Protein AF-A0A2W4SEJ0-F1 (afdb_monomer_lite)

Radius of gyration: 24.54 Å; chains: 1; bounding box: 42×40×79 Å

Secondary structure (DSSP, 8-state):
------S------------PPPTHHHHHHHHHHHHHHHHHHHHHHHH-S-HHHHHHHHHHHHHHHHHIIIIIT-TTTS-HHHHHHHHHHHHHHHHHHHHHHHHTT-

pLDDT: mean 83.0, std 12.02, range [52.69, 97.62]

Sequence (106 aa):
MQYGQPAGRRAKVTPMPRPHPSPGTFVRVGVVLAIITAAEFSILYVRGMSALVMTALAVLSFAKFFLVAAYFMHLRFDPRLLTAVFAVGITLATLITIALRFINLA

Foldseek 3Di:
DDDDDPPDDPPPPPPDPDPDPDCVVVVVLVVVLVVLVVVLVCLCVPPHDDPVNVVVNVVSVVVSVCSCVVPVVVCVVDDVVVVVVVVVVVVVVVVVVVVVVVVVVD

Structure (mmCIF, N/CA/C/O backbone):
data_AF-A0A2W4SEJ0-F1
#
_entry.id   AF-A0A2W4SEJ0-F1
#
loop_
_atom_site.group_PDB
_atom_site.id
_atom_site.type_symbol
_atom_site.label_atom_id
_atom_site.label_alt_id
_atom_site.label_comp_id
_atom_site.label_asym_id
_atom_site.label_entity_id
_atom_site.label_seq_id
_atom_site.pdbx_PDB_ins_code
_atom_site.Cartn_x
_atom_site.Cartn_y
_atom_site.Cartn_z
_atom_site.occupancy
_atom_site.B_iso_or_equiv
_atom_site.auth_seq_id
_atom_site.auth_comp_id
_atom_site.auth_asym_id
_atom_site.auth_atom_id
_atom_site.pdbx_PDB_model_num
ATOM 1 N N . MET A 1 1 ? 13.498 33.547 -47.083 1.00 52.69 1 MET A N 1
ATOM 2 C CA . MET A 1 1 ? 14.762 32.800 -47.251 1.00 52.69 1 MET A CA 1
ATOM 3 C C . MET A 1 1 ? 14.523 31.368 -46.809 1.00 52.69 1 MET A C 1
ATOM 5 O O . MET A 1 1 ? 14.231 31.140 -45.644 1.00 52.69 1 MET A O 1
ATOM 9 N N . GLN A 1 2 ? 14.507 30.444 -47.766 1.00 57.00 2 GLN A N 1
ATOM 10 C CA . GLN A 1 2 ? 14.033 29.069 -47.628 1.00 57.00 2 GLN A CA 1
ATOM 11 C C . GLN A 1 2 ? 15.256 28.155 -47.708 1.00 57.00 2 GLN A C 1
ATOM 13 O O . GLN A 1 2 ? 15.892 28.060 -48.754 1.00 57.00 2 GLN A O 1
ATOM 18 N N . TYR A 1 3 ? 15.646 27.578 -46.572 1.00 59.06 3 TYR A N 1
ATOM 19 C CA . TYR A 1 3 ? 16.823 26.719 -46.485 1.00 59.06 3 TYR A CA 1
ATOM 20 C C . TYR A 1 3 ? 16.543 25.393 -47.211 1.00 59.06 3 TYR A C 1
ATOM 22 O O . TYR A 1 3 ? 15.524 24.744 -46.963 1.00 59.06 3 TYR A O 1
ATOM 30 N N . GLY A 1 4 ? 17.418 25.033 -48.151 1.00 63.94 4 GLY A N 1
ATOM 31 C CA . GLY A 1 4 ? 17.245 23.919 -49.078 1.00 63.94 4 G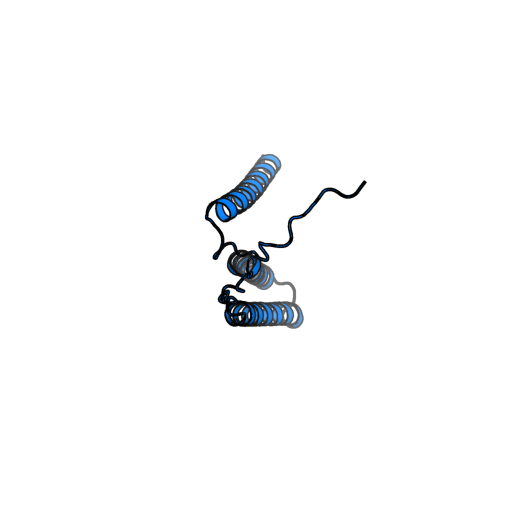LY A CA 1
ATOM 32 C C . GLY A 1 4 ? 17.197 22.552 -48.396 1.00 63.94 4 GLY A C 1
ATOM 33 O O . GLY A 1 4 ? 18.175 22.098 -47.811 1.00 63.94 4 GLY A O 1
ATOM 34 N N . GLN A 1 5 ? 16.064 21.868 -48.542 1.00 69.31 5 GLN A N 1
ATOM 35 C CA . GLN A 1 5 ? 15.927 20.440 -48.269 1.00 69.31 5 GLN A CA 1
ATOM 36 C C . GLN A 1 5 ? 16.064 19.671 -49.595 1.00 69.31 5 GLN A C 1
ATOM 38 O O . GLN A 1 5 ? 15.160 19.765 -50.430 1.00 69.31 5 GLN A O 1
ATOM 43 N N . PRO A 1 6 ? 17.161 18.927 -49.836 1.00 59.50 6 PRO A N 1
ATOM 44 C CA . PRO A 1 6 ? 17.274 18.082 -51.016 1.00 59.50 6 PRO A CA 1
ATOM 45 C C . PRO A 1 6 ? 16.240 16.947 -50.965 1.00 59.50 6 PRO A C 1
ATOM 47 O O . PRO A 1 6 ? 16.151 16.167 -50.013 1.00 59.50 6 PRO A O 1
ATOM 50 N N . ALA A 1 7 ? 15.448 16.868 -52.030 1.00 68.62 7 ALA A N 1
ATOM 51 C CA . ALA A 1 7 ? 14.351 15.934 -52.240 1.00 68.62 7 ALA A CA 1
ATOM 52 C C . ALA A 1 7 ? 14.838 14.487 -52.471 1.00 68.62 7 ALA A C 1
ATOM 54 O O . ALA A 1 7 ? 14.777 13.987 -53.589 1.00 68.62 7 ALA A O 1
ATOM 55 N N . GLY A 1 8 ? 15.332 13.797 -51.433 1.00 68.62 8 GLY A N 1
ATOM 56 C CA . GLY A 1 8 ? 15.921 12.463 -51.646 1.00 68.62 8 GLY A CA 1
ATOM 57 C C . GLY A 1 8 ? 16.039 11.496 -50.469 1.00 68.62 8 GLY A C 1
ATOM 58 O O . GLY A 1 8 ? 16.581 10.411 -50.650 1.00 68.62 8 GLY A O 1
ATOM 59 N N . ARG A 1 9 ? 15.542 11.807 -49.266 1.00 66.94 9 ARG A N 1
ATOM 60 C CA . ARG A 1 9 ? 15.539 10.823 -48.166 1.00 66.94 9 ARG A CA 1
ATOM 61 C C . ARG A 1 9 ? 14.291 10.934 -47.302 1.00 66.94 9 ARG A C 1
ATOM 63 O O . ARG A 1 9 ? 14.357 11.215 -46.110 1.00 66.94 9 ARG A O 1
ATOM 70 N N . ARG A 1 10 ? 13.127 10.654 -47.899 1.00 66.81 10 ARG A N 1
ATOM 71 C CA . ARG A 1 10 ? 11.986 10.175 -47.109 1.00 66.81 10 ARG A CA 1
ATOM 72 C C . ARG A 1 10 ? 12.361 8.793 -46.591 1.00 66.81 10 ARG A C 1
ATOM 74 O O . ARG A 1 10 ? 12.093 7.789 -47.242 1.00 66.81 10 ARG A O 1
ATOM 81 N N . ALA A 1 11 ? 13.034 8.750 -45.444 1.00 66.81 11 ALA A N 1
ATOM 82 C CA . ALA A 1 11 ? 13.116 7.531 -44.667 1.00 66.81 11 ALA A CA 1
ATOM 83 C C . ALA A 1 11 ? 11.672 7.039 -44.496 1.00 66.81 11 ALA A C 1
ATOM 85 O O . ALA A 1 11 ? 10.847 7.738 -43.905 1.00 66.81 11 ALA A O 1
ATOM 86 N N . LYS A 1 12 ? 11.335 5.890 -45.095 1.00 63.19 12 LYS A N 1
ATOM 87 C CA . LYS A 1 12 ? 10.109 5.173 -44.748 1.00 63.19 12 LYS A CA 1
ATOM 88 C C . LYS A 1 12 ? 10.239 4.892 -43.259 1.00 63.19 12 LYS A C 1
ATOM 90 O O . LYS A 1 12 ? 11.013 4.030 -42.856 1.00 63.19 12 LYS A O 1
ATOM 95 N N . VAL A 1 13 ? 9.545 5.682 -42.448 1.00 65.62 13 VAL A N 1
ATOM 96 C CA . VAL A 1 13 ? 9.393 5.424 -41.022 1.00 65.62 13 VAL A CA 1
ATOM 97 C C . VAL A 1 13 ? 8.492 4.202 -40.957 1.00 65.62 13 VAL A C 1
ATOM 99 O O . V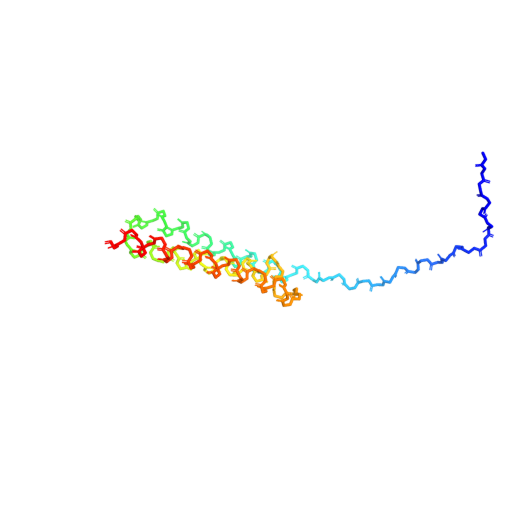AL A 1 13 ? 7.272 4.319 -40.976 1.00 65.62 13 VAL A O 1
ATOM 102 N N . THR A 1 14 ? 9.089 3.015 -41.046 1.00 71.00 14 THR A N 1
ATOM 103 C CA . THR A 1 14 ? 8.367 1.762 -40.862 1.00 71.00 14 THR A CA 1
ATOM 104 C C . THR A 1 14 ? 7.787 1.825 -39.454 1.00 71.00 14 THR A C 1
ATOM 106 O O . THR A 1 14 ? 8.567 1.932 -38.501 1.00 71.00 14 THR A O 1
ATOM 109 N N . PRO A 1 15 ? 6.455 1.826 -39.277 1.00 66.62 15 PRO A N 1
ATOM 110 C CA . PRO A 1 15 ? 5.877 1.746 -37.949 1.00 66.62 15 PRO A CA 1
ATOM 111 C C . PRO A 1 15 ? 6.338 0.411 -37.370 1.00 66.62 15 PRO A C 1
ATOM 113 O O . PRO A 1 15 ? 5.935 -0.645 -37.854 1.00 66.62 15 PRO A O 1
ATOM 116 N N . MET A 1 16 ? 7.255 0.435 -36.402 1.00 69.75 16 MET A N 1
ATOM 117 C CA . MET A 1 16 ? 7.616 -0.786 -35.690 1.00 69.75 16 MET A CA 1
ATOM 118 C C . MET A 1 16 ? 6.343 -1.273 -34.989 1.00 69.75 16 MET A C 1
ATOM 120 O O . MET A 1 16 ? 5.723 -0.462 -34.292 1.00 69.75 16 MET A O 1
ATOM 124 N N . PRO A 1 17 ? 5.929 -2.540 -35.160 1.00 64.62 17 PRO A N 1
ATOM 125 C CA . PRO A 1 17 ? 4.829 -3.113 -34.400 1.00 64.62 17 PRO A CA 1
ATOM 126 C C . PRO A 1 17 ? 5.182 -3.024 -32.916 1.00 64.62 17 PRO A C 1
ATOM 128 O O . PRO A 1 17 ? 5.986 -3.800 -32.406 1.00 64.62 17 PRO A O 1
ATOM 131 N N . ARG A 1 18 ? 4.653 -2.012 -32.227 1.00 64.06 18 ARG A N 1
ATOM 132 C CA . ARG A 1 18 ? 4.795 -1.886 -30.780 1.00 64.06 18 ARG A CA 1
ATOM 133 C C . ARG A 1 18 ? 3.798 -2.869 -30.175 1.00 64.06 18 ARG A C 1
ATOM 135 O O . ARG A 1 18 ? 2.605 -2.717 -30.435 1.00 64.06 18 ARG A O 1
ATOM 142 N N . PRO A 1 19 ? 4.238 -3.867 -29.394 1.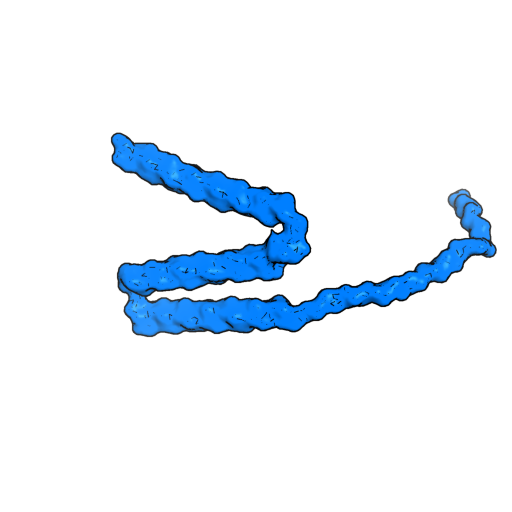00 55.25 19 PRO A N 1
ATOM 143 C CA . PRO A 1 19 ? 3.325 -4.686 -28.618 1.00 55.25 19 PRO A CA 1
ATOM 144 C C . PRO A 1 19 ? 2.631 -3.750 -27.631 1.00 55.25 19 PRO A C 1
ATOM 146 O O . PRO A 1 19 ? 3.243 -3.281 -26.673 1.00 55.25 19 PRO A O 1
ATOM 149 N N . HIS A 1 20 ? 1.384 -3.383 -27.915 1.00 56.81 20 HIS A N 1
ATOM 150 C CA . HIS A 1 20 ? 0.601 -2.581 -26.990 1.00 56.81 20 HIS A CA 1
ATOM 151 C C . HIS A 1 20 ? 0.365 -3.433 -25.734 1.00 56.81 20 HIS A C 1
ATOM 153 O O . HIS A 1 20 ? -0.212 -4.519 -25.846 1.00 56.81 20 HIS A O 1
ATOM 159 N N . PRO A 1 21 ? 0.853 -3.003 -24.556 1.00 56.84 21 PRO A N 1
ATOM 160 C CA . PRO A 1 21 ? 0.715 -3.770 -23.326 1.00 56.84 21 PRO A CA 1
ATOM 161 C C . PRO A 1 21 ? -0.767 -4.016 -23.041 1.00 56.84 21 PRO A C 1
ATOM 163 O O . PRO A 1 21 ? -1.590 -3.105 -23.125 1.00 56.84 21 PRO A O 1
ATOM 166 N N . SER A 1 22 ? -1.110 -5.271 -22.750 1.00 62.09 22 SER A N 1
ATOM 167 C CA . SER A 1 22 ? -2.497 -5.716 -22.635 1.00 62.09 22 SER A CA 1
ATOM 168 C C . SER A 1 22 ? -3.219 -4.988 -21.485 1.00 62.09 22 SER A C 1
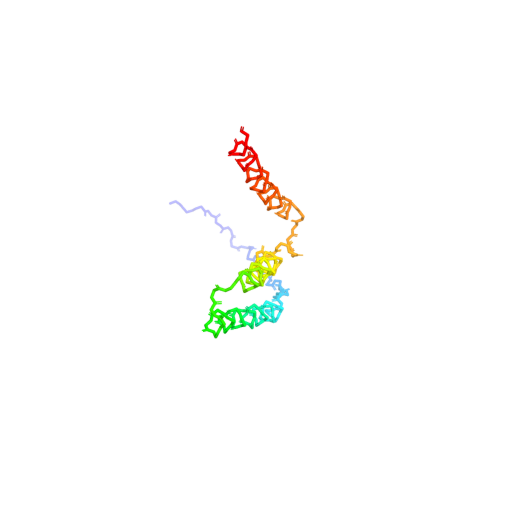ATOM 170 O O . SER A 1 22 ? -2.846 -5.186 -20.323 1.00 62.09 22 SER A O 1
ATOM 172 N N . PRO A 1 23 ? -4.297 -4.228 -21.753 1.00 68.50 23 PRO A N 1
ATOM 173 C CA . PRO A 1 23 ? -5.062 -3.502 -20.730 1.00 68.50 23 PRO A CA 1
ATOM 174 C C . PRO A 1 23 ? -5.713 -4.401 -19.662 1.00 68.50 23 PRO A C 1
ATOM 176 O O . PRO A 1 23 ? -6.136 -3.927 -18.609 1.00 68.50 23 PRO A O 1
ATOM 179 N N . GLY A 1 24 ? -5.796 -5.713 -19.913 1.00 76.75 24 GLY A N 1
ATOM 180 C CA . GLY A 1 24 ? -6.553 -6.661 -19.093 1.00 76.75 24 GLY A CA 1
ATOM 181 C C . GLY A 1 24 ? -6.078 -6.795 -17.642 1.00 76.75 24 GLY A C 1
ATOM 182 O O . GLY A 1 24 ? -6.902 -7.026 -16.758 1.00 76.75 24 GLY A O 1
ATOM 183 N N . THR A 1 25 ? -4.785 -6.616 -17.360 1.00 79.94 25 THR A N 1
ATOM 184 C CA . THR A 1 25 ? -4.261 -6.707 -15.984 1.00 79.94 25 THR A CA 1
ATOM 185 C C . THR A 1 25 ? -4.769 -5.558 -15.115 1.00 79.94 25 THR A C 1
ATOM 187 O O . THR A 1 25 ? -5.220 -5.791 -13.996 1.00 79.94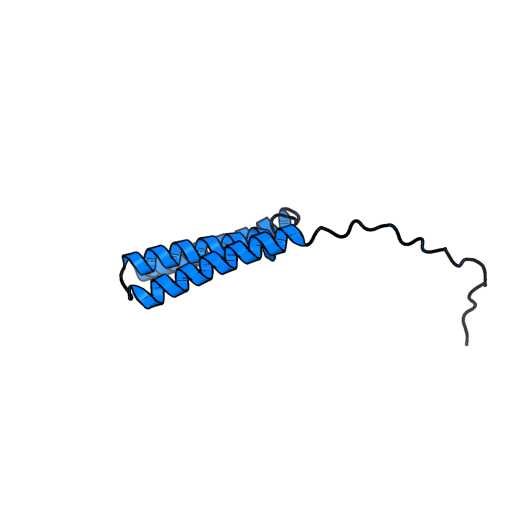 25 THR A O 1
ATOM 190 N N . PHE A 1 26 ? -4.776 -4.333 -15.645 1.00 79.00 26 PHE A N 1
ATOM 191 C CA . PHE A 1 26 ? -5.254 -3.148 -14.929 1.00 79.00 26 PHE A CA 1
ATOM 192 C C . PHE A 1 26 ? -6.753 -3.214 -14.651 1.00 79.00 26 PHE A C 1
ATOM 194 O O . PHE A 1 26 ? -7.190 -2.885 -13.552 1.00 79.00 26 PHE A O 1
ATOM 201 N N . VAL A 1 27 ? -7.533 -3.714 -15.613 1.00 85.50 27 VAL A N 1
ATOM 202 C CA . VAL A 1 27 ? -8.979 -3.908 -15.441 1.00 85.50 27 VAL A CA 1
ATOM 203 C C . VAL A 1 27 ? -9.263 -4.908 -14.320 1.00 85.50 27 VAL A C 1
ATOM 205 O O . VAL A 1 27 ? -10.077 -4.625 -13.446 1.00 85.50 27 VAL A O 1
ATOM 208 N N . ARG A 1 28 ? -8.555 -6.045 -14.278 1.00 88.00 28 ARG A N 1
ATOM 209 C CA . ARG A 1 28 ? -8.717 -7.041 -13.201 1.00 88.00 28 ARG A CA 1
ATOM 210 C C . ARG A 1 28 ? -8.397 -6.458 -11.826 1.00 88.00 28 ARG A C 1
ATOM 212 O O . ARG A 1 28 ? -9.162 -6.658 -10.888 1.00 88.00 28 ARG A O 1
ATOM 219 N N . VAL A 1 29 ? -7.298 -5.713 -11.710 1.00 90.06 29 VAL A N 1
ATOM 220 C CA . VAL A 1 29 ? -6.914 -5.062 -10.448 1.00 90.06 29 VAL A CA 1
ATOM 221 C C . VAL A 1 29 ? -7.924 -3.979 -10.051 1.00 90.06 29 VAL A C 1
ATOM 223 O O . VAL A 1 29 ? -8.289 -3.886 -8.881 1.00 90.06 29 VAL A O 1
ATOM 226 N N . GLY A 1 30 ? -8.439 -3.214 -11.017 1.00 88.69 30 GLY A N 1
ATOM 227 C CA . GLY A 1 30 ? -9.495 -2.225 -10.797 1.00 88.69 30 GLY A CA 1
ATOM 228 C C . GLY A 1 30 ? -10.795 -2.843 -10.284 1.00 88.69 30 GLY A C 1
ATOM 229 O O . GLY A 1 30 ? -11.395 -2.310 -9.356 1.00 88.69 30 GLY A O 1
ATOM 230 N N . VAL A 1 31 ? -11.193 -4.004 -10.813 1.00 93.50 31 VAL A N 1
ATOM 231 C CA . VAL A 1 31 ? -12.362 -4.749 -10.317 1.00 93.50 31 VAL A CA 1
ATOM 232 C C . VAL A 1 31 ? -12.157 -5.197 -8.870 1.00 93.50 31 VAL A C 1
ATOM 234 O O . VAL A 1 31 ? -13.045 -5.002 -8.044 1.00 93.50 31 VAL A O 1
ATOM 237 N N . VAL A 1 32 ? -10.980 -5.732 -8.527 1.00 93.19 32 VAL A N 1
ATOM 238 C CA . VAL A 1 32 ? -10.658 -6.090 -7.134 1.00 93.19 32 VAL A CA 1
ATOM 239 C C . VAL A 1 32 ? -10.751 -4.860 -6.228 1.00 93.19 32 VAL A C 1
ATOM 241 O O . VAL A 1 32 ? -11.397 -4.914 -5.185 1.00 93.19 32 VAL A O 1
ATOM 244 N N . LEU A 1 33 ? -10.179 -3.728 -6.642 1.00 92.81 33 LEU A N 1
ATOM 245 C CA . LEU A 1 33 ? -10.229 -2.477 -5.884 1.00 92.81 33 LEU A CA 1
ATOM 246 C C . LEU A 1 33 ? -11.669 -1.975 -5.671 1.00 92.81 33 LEU A C 1
ATOM 248 O O . LEU A 1 33 ? -12.015 -1.509 -4.580 1.00 92.81 33 LEU A O 1
ATOM 252 N N . ALA A 1 34 ? -12.518 -2.104 -6.692 1.00 93.12 34 ALA A N 1
ATOM 253 C CA . ALA A 1 34 ? -13.932 -1.759 -6.616 1.00 93.12 34 ALA A CA 1
ATOM 254 C C . ALA A 1 34 ? -14.682 -2.654 -5.617 1.00 93.12 34 ALA A C 1
ATOM 256 O O . ALA A 1 34 ? -15.420 -2.138 -4.780 1.00 93.12 34 ALA A O 1
ATOM 257 N N . ILE A 1 35 ? -14.435 -3.970 -5.632 1.00 94.94 35 ILE A N 1
ATOM 258 C CA . ILE A 1 35 ? -15.033 -4.920 -4.680 1.00 94.94 35 ILE A CA 1
ATOM 259 C C . ILE A 1 35 ? -14.627 -4.581 -3.242 1.00 94.94 35 ILE A C 1
ATOM 261 O O . ILE A 1 35 ? -15.490 -4.494 -2.370 1.00 94.94 35 ILE A O 1
ATOM 265 N N . ILE A 1 36 ? -13.337 -4.323 -2.990 1.00 92.94 36 ILE A N 1
ATOM 266 C CA . ILE A 1 36 ? -12.857 -3.924 -1.654 1.00 92.94 36 ILE A CA 1
ATOM 267 C C . ILE A 1 36 ? -13.553 -2.625 -1.209 1.00 92.94 36 ILE A C 1
ATOM 269 O O . ILE A 1 36 ? -13.902 -2.465 -0.043 1.00 92.94 36 ILE A O 1
ATOM 273 N N . THR A 1 37 ? -13.802 -1.694 -2.132 1.00 92.44 37 THR A N 1
ATOM 274 C CA . THR A 1 37 ? -14.484 -0.426 -1.827 1.00 92.44 37 THR A CA 1
ATOM 275 C C . THR A 1 37 ? -15.968 -0.596 -1.531 1.00 92.44 37 THR A C 1
ATOM 277 O O . THR A 1 37 ? -16.457 -0.012 -0.566 1.00 92.44 37 THR A O 1
ATOM 280 N N . ALA A 1 38 ? -16.670 -1.448 -2.274 1.00 91.94 38 ALA A N 1
ATOM 281 C CA . ALA A 1 38 ? -18.052 -1.799 -1.962 1.00 91.94 38 ALA A CA 1
ATOM 282 C C . ALA A 1 38 ? -18.165 -2.513 -0.600 1.00 91.94 38 ALA A C 1
ATOM 284 O O . ALA A 1 38 ? -19.084 -2.238 0.175 1.00 91.94 38 ALA A O 1
ATOM 285 N N . ALA A 1 39 ? -17.205 -3.386 -0.275 1.00 89.56 39 ALA A N 1
ATOM 286 C CA . ALA A 1 39 ? -17.132 -4.053 1.022 1.00 89.56 39 ALA A CA 1
ATOM 287 C C . ALA A 1 39 ? -16.908 -3.057 2.176 1.00 89.56 39 ALA A C 1
ATOM 289 O O . ALA A 1 39 ? -17.613 -3.111 3.177 1.00 89.56 39 ALA A O 1
ATOM 290 N N . GLU A 1 40 ? -15.986 -2.100 2.038 1.00 88.38 40 GLU A N 1
ATOM 291 C CA . GLU A 1 40 ? -15.808 -1.051 3.055 1.00 88.38 40 GLU A CA 1
ATOM 292 C C . GLU A 1 40 ? -17.072 -0.216 3.254 1.00 88.38 40 GLU A C 1
ATOM 294 O O . GLU A 1 40 ? -17.486 0.014 4.390 1.00 88.38 40 GLU A O 1
ATOM 299 N N . PHE A 1 41 ? -17.699 0.219 2.157 1.00 90.19 41 PHE A N 1
ATOM 300 C CA . PHE A 1 41 ? -18.900 1.046 2.221 1.00 90.19 41 PHE A CA 1
ATOM 301 C C . PHE A 1 41 ? -20.060 0.309 2.902 1.00 90.19 41 PHE A C 1
ATOM 303 O O . PHE A 1 41 ? -20.741 0.874 3.754 1.00 90.19 41 PHE A O 1
ATOM 310 N N . SER A 1 42 ? -20.248 -0.976 2.589 1.00 87.31 42 SER A N 1
ATOM 311 C CA . SER A 1 42 ? -21.274 -1.806 3.232 1.00 87.31 42 SER A CA 1
ATOM 312 C C . SER A 1 42 ? -20.997 -2.040 4.720 1.00 87.31 42 SER A C 1
ATOM 314 O O . SER A 1 42 ? -21.920 -1.936 5.527 1.00 87.31 42 SER A O 1
ATOM 316 N N . ILE A 1 43 ? -19.741 -2.274 5.120 1.00 85.56 43 ILE A N 1
ATOM 317 C CA . ILE A 1 43 ? -19.361 -2.402 6.538 1.00 85.56 43 ILE A CA 1
ATOM 318 C C . ILE A 1 43 ? -19.641 -1.100 7.301 1.00 85.56 43 ILE A C 1
ATOM 320 O O . ILE A 1 43 ? -20.232 -1.143 8.383 1.00 85.56 43 ILE A O 1
ATOM 324 N N . LEU A 1 44 ? -19.238 0.043 6.737 1.00 85.25 44 LEU A N 1
ATOM 325 C CA . LEU A 1 44 ? -19.451 1.369 7.320 1.00 85.25 44 LEU A CA 1
ATOM 326 C C . LEU A 1 44 ? -20.934 1.684 7.510 1.00 85.25 44 LEU A C 1
ATOM 328 O O . LEU A 1 44 ? -21.327 2.191 8.559 1.00 85.25 44 LEU A O 1
ATOM 332 N N . TYR A 1 45 ? -21.747 1.368 6.505 1.00 85.12 45 TYR A N 1
ATOM 333 C CA . TYR A 1 45 ? -23.163 1.708 6.502 1.00 85.12 45 TYR A CA 1
ATOM 334 C C . TYR A 1 45 ? -23.991 0.818 7.438 1.00 85.12 45 TYR A C 1
ATOM 336 O O . TYR A 1 45 ? -24.879 1.307 8.128 1.00 85.12 45 TYR A O 1
ATOM 344 N N . VAL A 1 46 ? -23.700 -0.487 7.491 1.00 80.69 46 VAL A N 1
ATOM 345 C CA . VAL A 1 46 ? -24.534 -1.459 8.222 1.00 80.69 46 VAL A CA 1
ATOM 346 C C . VAL A 1 46 ? -24.166 -1.563 9.703 1.00 80.69 46 VAL A C 1
ATOM 348 O O . VAL A 1 46 ? -25.043 -1.784 10.535 1.00 80.69 46 VAL A O 1
ATOM 351 N N . ARG A 1 47 ? -22.877 -1.455 10.057 1.00 73.50 47 ARG A N 1
ATOM 352 C CA . ARG A 1 47 ? -22.385 -1.876 11.386 1.00 73.50 47 ARG A CA 1
ATOM 353 C C . ARG A 1 47 ? -22.057 -0.733 12.348 1.00 73.50 47 ARG A C 1
ATOM 355 O O . ARG A 1 47 ? -21.829 -1.002 13.526 1.00 73.50 47 ARG A O 1
ATOM 362 N N . GLY A 1 48 ? -22.061 0.515 11.878 1.00 69.50 48 GLY A N 1
ATOM 363 C CA . GLY A 1 48 ? -21.745 1.688 12.695 1.00 69.50 48 GLY A CA 1
ATOM 364 C C . GLY A 1 48 ? -20.285 1.738 13.176 1.00 69.50 48 GLY A C 1
ATOM 365 O O . GLY A 1 48 ? -19.478 0.833 12.943 1.00 69.50 48 GLY A O 1
ATOM 366 N N . MET A 1 49 ? -19.919 2.834 13.845 1.00 68.81 49 MET A N 1
ATOM 367 C CA . MET A 1 49 ? -18.532 3.143 14.209 1.00 68.81 49 MET A CA 1
ATOM 368 C C . MET A 1 49 ? -18.108 2.413 15.496 1.00 68.81 49 MET A C 1
ATOM 370 O O . MET A 1 49 ? -18.144 2.972 16.588 1.00 68.81 49 MET A O 1
ATOM 374 N N . SER A 1 50 ? -17.715 1.144 15.372 1.00 83.06 50 SER A N 1
ATOM 375 C CA . SER A 1 50 ? -17.088 0.375 16.460 1.00 83.06 50 SER A CA 1
ATOM 376 C C . SER A 1 50 ? -15.567 0.301 16.287 1.00 83.06 50 SER A C 1
ATOM 378 O O . SER A 1 50 ? -15.061 0.385 15.167 1.00 83.06 50 SER A O 1
ATOM 380 N N . ALA A 1 51 ? -14.821 0.101 17.380 1.00 83.25 51 ALA A N 1
ATOM 381 C CA . ALA A 1 51 ? -13.355 -0.005 17.338 1.00 83.25 51 ALA A CA 1
ATOM 382 C C . ALA A 1 51 ? -12.871 -1.104 16.370 1.00 83.25 51 ALA A C 1
ATOM 384 O O . ALA A 1 51 ? -11.946 -0.888 15.592 1.00 83.25 51 ALA A O 1
ATOM 385 N N . LEU A 1 52 ? -13.562 -2.250 16.344 1.00 84.94 52 LEU A N 1
ATOM 386 C CA . LEU A 1 52 ? -13.276 -3.339 15.405 1.00 84.94 52 LEU A CA 1
ATOM 387 C C . LEU A 1 52 ? -13.509 -2.935 13.942 1.00 84.94 52 LEU A C 1
ATOM 389 O O . LEU A 1 52 ? -12.739 -3.329 13.069 1.00 84.94 52 LEU A O 1
ATOM 393 N N . VAL A 1 53 ? -14.550 -2.143 13.666 1.00 86.25 53 VAL A N 1
ATOM 394 C CA . VAL A 1 53 ? -14.822 -1.622 12.319 1.00 86.25 53 VAL A CA 1
ATOM 395 C C . VAL A 1 53 ? -13.738 -0.629 11.902 1.00 86.25 53 VAL A C 1
ATOM 397 O O . VAL A 1 53 ? -13.230 -0.750 10.793 1.00 86.25 53 VAL A O 1
ATOM 400 N N . MET A 1 54 ? -13.303 0.278 12.785 1.00 88.19 54 MET A N 1
ATOM 401 C CA . MET A 1 54 ? -12.187 1.187 12.481 1.00 88.19 54 MET A CA 1
ATOM 402 C C . MET A 1 54 ? -10.907 0.433 12.118 1.00 88.19 54 MET A C 1
ATOM 404 O O . MET A 1 54 ? -10.275 0.758 11.115 1.00 88.19 54 MET A O 1
ATOM 408 N N . THR A 1 55 ? -10.530 -0.592 12.888 1.00 88.75 55 THR A N 1
ATOM 409 C CA . THR A 1 55 ? -9.331 -1.386 12.583 1.00 88.75 55 THR A CA 1
ATOM 410 C C . THR A 1 55 ? -9.476 -2.149 11.268 1.00 88.75 55 THR A C 1
ATOM 412 O O . THR A 1 55 ? -8.548 -2.151 10.462 1.00 88.75 55 THR A O 1
ATOM 415 N N . ALA A 1 56 ? -10.640 -2.751 11.007 1.00 88.94 56 ALA A N 1
ATOM 416 C CA . ALA A 1 56 ? -10.892 -3.455 9.751 1.00 88.94 56 ALA A CA 1
ATOM 417 C C . ALA A 1 56 ? -10.805 -2.519 8.534 1.00 88.94 56 ALA A C 1
ATOM 419 O O . ALA A 1 56 ? -10.174 -2.863 7.537 1.00 88.94 56 ALA A O 1
ATOM 420 N N . LEU A 1 57 ? -11.385 -1.321 8.629 1.00 90.44 57 LEU A N 1
ATOM 421 C CA . LEU A 1 57 ? -11.319 -0.307 7.576 1.00 90.44 57 LEU A CA 1
ATOM 422 C C . LEU A 1 57 ? -9.904 0.242 7.392 1.00 90.44 57 LEU A C 1
ATOM 424 O O . LEU A 1 57 ? -9.478 0.453 6.264 1.00 90.44 57 LEU A O 1
ATOM 428 N N . ALA A 1 58 ? -9.143 0.423 8.474 1.00 91.69 58 ALA A N 1
ATOM 429 C CA . ALA A 1 58 ? -7.741 0.817 8.374 1.00 91.69 58 ALA A CA 1
ATOM 430 C C . ALA A 1 58 ? -6.920 -0.231 7.602 1.00 91.69 58 ALA A C 1
ATOM 432 O O . ALA A 1 58 ? -6.138 0.127 6.722 1.00 91.69 58 ALA A O 1
ATOM 433 N N . VAL A 1 59 ? -7.136 -1.523 7.876 1.00 92.56 59 VAL A N 1
ATOM 434 C CA . VAL A 1 59 ? -6.466 -2.622 7.163 1.00 92.56 59 VAL A CA 1
ATOM 435 C C . VAL A 1 59 ? -6.898 -2.692 5.696 1.00 92.56 59 VAL A C 1
ATOM 437 O O . VAL A 1 59 ? -6.045 -2.820 4.816 1.00 92.56 59 VAL A O 1
ATOM 440 N N . LEU A 1 60 ? -8.199 -2.580 5.410 1.00 91.19 60 LEU A N 1
ATOM 441 C CA . LEU A 1 60 ? -8.717 -2.570 4.038 1.00 91.19 60 LEU A CA 1
ATOM 442 C C . LEU A 1 60 ? -8.159 -1.381 3.243 1.00 91.19 60 LEU A C 1
ATOM 444 O O . LEU A 1 60 ? -7.651 -1.576 2.139 1.00 91.19 60 LEU A O 1
ATOM 448 N N . SER A 1 61 ? -8.154 -0.183 3.824 1.00 92.06 61 SER A N 1
ATOM 449 C CA . SER A 1 61 ? -7.605 1.028 3.210 1.00 92.06 61 SER A CA 1
ATOM 450 C C . SER A 1 61 ? -6.099 0.914 2.950 1.00 92.06 61 SER A C 1
ATOM 452 O O . SER A 1 61 ? -5.626 1.238 1.857 1.00 92.06 61 SER A O 1
ATOM 454 N N . PHE A 1 62 ? -5.345 0.344 3.898 1.00 94.00 62 PHE A N 1
ATOM 455 C CA . PHE A 1 62 ? -3.929 0.034 3.701 1.00 94.00 62 PHE A CA 1
ATOM 456 C C . PHE A 1 62 ? -3.742 -0.914 2.511 1.00 94.00 62 PHE A C 1
ATOM 458 O O . PHE A 1 62 ? -2.988 -0.603 1.594 1.00 94.00 62 PHE A O 1
ATOM 465 N N . ALA A 1 63 ? -4.489 -2.020 2.441 1.00 92.88 63 ALA A N 1
ATOM 466 C CA . ALA A 1 63 ? -4.402 -2.967 1.327 1.00 92.88 63 ALA A CA 1
ATOM 467 C C . ALA A 1 63 ? -4.683 -2.310 -0.039 1.00 92.88 63 ALA A C 1
ATOM 469 O O . ALA A 1 63 ? -3.966 -2.569 -1.011 1.00 92.88 63 ALA A O 1
ATOM 470 N N . LYS A 1 64 ? -5.677 -1.416 -0.118 1.00 91.31 64 LYS A N 1
ATOM 471 C CA . LYS A 1 64 ? -5.963 -0.649 -1.341 1.00 91.31 64 LYS A CA 1
ATOM 472 C C . LYS A 1 64 ? -4.797 0.229 -1.754 1.00 91.31 64 LYS A C 1
ATOM 474 O O . LYS A 1 64 ? -4.458 0.260 -2.935 1.00 91.31 64 LYS A O 1
ATOM 479 N N . PHE A 1 65 ? -4.180 0.916 -0.797 1.00 93.44 65 PHE A N 1
ATOM 480 C CA . PHE A 1 65 ? -3.023 1.759 -1.062 1.00 93.44 65 PHE A CA 1
ATOM 481 C C . PHE A 1 65 ? -1.884 0.960 -1.708 1.00 93.44 65 PHE A C 1
ATOM 483 O O . PHE A 1 65 ? -1.367 1.384 -2.740 1.00 93.44 65 PHE A O 1
ATOM 490 N N . PHE A 1 66 ? -1.557 -0.236 -1.199 1.00 91.81 66 PHE A N 1
ATOM 491 C CA . PHE A 1 66 ? -0.542 -1.096 -1.830 1.00 91.81 66 PHE A CA 1
ATOM 492 C C . PHE A 1 66 ? -0.955 -1.574 -3.214 1.00 91.81 66 PHE A C 1
ATOM 494 O O . PHE A 1 66 ? -0.120 -1.610 -4.114 1.00 91.81 66 PHE A O 1
ATOM 501 N N . LEU A 1 67 ? -2.224 -1.936 -3.404 1.00 90.25 67 LEU A N 1
ATOM 502 C CA . LEU A 1 67 ? -2.715 -2.391 -4.700 1.00 90.25 67 LEU A CA 1
ATOM 503 C C . LEU A 1 67 ? -2.600 -1.278 -5.756 1.00 90.25 67 LEU A C 1
ATOM 505 O O . LEU A 1 67 ? -2.118 -1.517 -6.864 1.00 90.25 67 LEU A O 1
ATOM 509 N N . VAL A 1 68 ? -2.977 -0.051 -5.390 1.00 91.31 68 VAL A N 1
ATOM 510 C CA . VAL A 1 68 ? -2.857 1.136 -6.244 1.00 91.31 68 VAL A CA 1
ATOM 511 C C . VAL A 1 68 ? -1.394 1.486 -6.496 1.00 91.31 68 VAL A C 1
ATOM 513 O O . VAL A 1 68 ? -1.016 1.667 -7.651 1.00 91.31 68 VAL A O 1
ATOM 516 N N . ALA A 1 69 ? -0.556 1.514 -5.458 1.00 89.56 69 ALA A N 1
ATOM 517 C CA . ALA A 1 69 ? 0.867 1.798 -5.600 1.00 89.56 69 ALA A CA 1
ATOM 518 C C . ALA A 1 69 ? 1.562 0.762 -6.499 1.00 89.56 69 ALA A C 1
ATOM 520 O O . ALA A 1 69 ? 2.272 1.124 -7.429 1.00 89.56 69 ALA A O 1
ATOM 521 N N . ALA A 1 70 ? 1.319 -0.531 -6.286 1.00 85.56 70 ALA A N 1
ATOM 522 C CA . ALA A 1 70 ? 1.966 -1.584 -7.058 1.00 85.56 70 ALA A CA 1
ATOM 523 C C . ALA A 1 70 ? 1.530 -1.592 -8.531 1.00 85.56 70 ALA A C 1
ATOM 525 O O . ALA A 1 70 ? 2.379 -1.725 -9.411 1.00 85.56 70 ALA A O 1
ATOM 526 N N . TYR A 1 71 ? 0.228 -1.472 -8.813 1.00 85.50 71 TYR A N 1
ATOM 527 C CA . TYR A 1 71 ? -0.297 -1.675 -10.166 1.00 85.50 71 TYR A CA 1
ATOM 528 C C . TYR A 1 71 ? -0.653 -0.379 -10.893 1.00 85.50 71 TYR A C 1
ATOM 530 O O . TYR A 1 71 ? -0.255 -0.231 -12.040 1.00 85.50 71 TYR A O 1
ATOM 538 N N . PHE A 1 72 ? -1.368 0.558 -10.266 1.00 82.25 72 PHE A N 1
ATOM 539 C CA . PHE A 1 72 ? -1.840 1.782 -10.933 1.00 82.25 72 PHE A CA 1
ATOM 540 C C . PHE A 1 72 ? -0.798 2.906 -10.969 1.00 82.25 72 PHE A C 1
ATOM 542 O O . PHE A 1 72 ? -0.784 3.677 -11.920 1.00 82.25 72 PHE A O 1
ATOM 549 N N . MET A 1 73 ? 0.107 2.966 -9.989 1.00 85.62 73 MET A N 1
ATOM 550 C CA . MET A 1 73 ? 1.282 3.854 -10.022 1.00 85.62 73 MET A CA 1
ATOM 551 C C . MET A 1 73 ? 2.477 3.214 -10.742 1.00 85.62 73 MET A C 1
ATOM 553 O O . MET A 1 73 ? 3.586 3.724 -10.657 1.00 85.62 73 MET A O 1
ATOM 557 N N . HIS A 1 74 ? 2.253 2.076 -11.412 1.00 76.62 74 HIS A N 1
ATOM 558 C CA . HIS A 1 74 ? 3.236 1.307 -12.180 1.00 76.62 74 HIS A CA 1
ATOM 559 C C . HIS A 1 74 ? 4.489 0.849 -11.422 1.00 76.62 74 HIS A C 1
ATOM 561 O O . HIS A 1 74 ? 5.361 0.239 -12.028 1.00 76.62 74 HIS A O 1
ATOM 567 N N . LEU A 1 75 ? 4.547 0.985 -10.095 1.00 81.38 75 LEU A N 1
ATOM 568 C CA . LEU A 1 75 ? 5.726 0.663 -9.284 1.00 81.38 75 LEU A CA 1
ATOM 569 C C . LEU A 1 75 ? 6.208 -0.794 -9.426 1.00 81.38 75 LEU A C 1
ATOM 571 O O . LEU A 1 75 ? 7.381 -1.076 -9.200 1.00 81.38 75 LEU A O 1
ATOM 575 N N . ARG A 1 76 ? 5.312 -1.724 -9.790 1.00 76.56 76 ARG A N 1
ATOM 576 C CA . ARG A 1 76 ? 5.644 -3.124 -10.107 1.00 76.56 76 ARG A CA 1
ATOM 577 C C . ARG A 1 76 ? 6.270 -3.310 -11.496 1.00 76.56 76 ARG A C 1
ATOM 579 O O . ARG A 1 76 ? 6.979 -4.291 -11.705 1.00 76.56 76 ARG A O 1
ATOM 586 N N . PHE A 1 77 ? 5.961 -2.428 -12.441 1.00 79.12 77 PHE A N 1
ATOM 587 C CA . PHE A 1 77 ? 6.418 -2.475 -13.834 1.00 79.12 77 PHE A CA 1
ATOM 588 C C . PHE A 1 77 ? 7.580 -1.506 -14.114 1.00 79.12 77 PHE A C 1
ATOM 590 O O . PHE A 1 77 ? 8.277 -1.663 -15.113 1.00 79.12 77 PHE A O 1
ATOM 597 N N . ASP A 1 78 ? 7.794 -0.541 -13.225 1.00 81.00 78 ASP A N 1
ATOM 598 C CA . ASP A 1 78 ? 8.817 0.494 -13.303 1.00 81.00 78 ASP A CA 1
ATOM 599 C C . ASP A 1 78 ? 10.173 0.070 -12.707 1.00 81.00 78 ASP A C 1
ATOM 601 O O . ASP A 1 78 ? 10.271 -0.900 -11.946 1.00 81.00 78 ASP A O 1
ATOM 605 N N . PRO A 1 79 ? 11.263 0.795 -13.029 1.00 84.88 79 PRO A N 1
ATOM 606 C CA . PRO A 1 79 ? 12.573 0.546 -12.441 1.00 84.88 79 PRO A CA 1
ATOM 607 C C . PRO A 1 79 ? 12.573 0.759 -10.922 1.00 84.88 79 PRO A C 1
ATOM 609 O O . PRO A 1 79 ? 11.967 1.694 -10.397 1.00 84.88 79 PRO A O 1
ATOM 612 N N . ARG A 1 80 ? 13.377 -0.053 -10.221 1.00 83.69 80 ARG A N 1
ATOM 613 C CA . ARG A 1 80 ? 13.510 -0.064 -8.747 1.00 83.69 80 ARG A CA 1
ATOM 614 C C . ARG A 1 80 ? 13.835 1.301 -8.129 1.00 83.69 80 ARG A C 1
ATOM 616 O O . ARG A 1 80 ? 13.589 1.496 -6.944 1.00 83.69 80 ARG A O 1
ATOM 623 N N . LEU A 1 81 ? 14.375 2.237 -8.912 1.00 88.19 81 LEU A N 1
ATOM 624 C CA . LEU A 1 81 ? 14.637 3.609 -8.482 1.00 88.19 81 LEU A CA 1
ATOM 625 C C . LEU A 1 81 ? 13.343 4.357 -8.119 1.00 88.19 81 LEU A C 1
ATOM 627 O O . LEU A 1 81 ? 13.300 5.011 -7.083 1.00 88.19 81 LEU A O 1
ATOM 631 N N . LEU A 1 82 ? 12.277 4.222 -8.918 1.00 85.62 82 LEU A N 1
ATOM 632 C CA . LEU A 1 82 ? 10.989 4.864 -8.631 1.00 85.62 82 LEU A CA 1
ATOM 633 C C . LEU A 1 82 ? 10.338 4.249 -7.386 1.00 85.62 82 LEU A C 1
ATOM 635 O O . LEU A 1 82 ? 9.852 4.970 -6.514 1.00 85.62 82 LEU A O 1
ATOM 639 N N . THR A 1 83 ? 10.432 2.923 -7.239 1.00 88.44 83 THR A N 1
ATOM 640 C CA . THR A 1 83 ? 10.033 2.214 -6.015 1.00 88.44 83 THR A CA 1
ATOM 641 C C . THR A 1 83 ? 10.802 2.709 -4.790 1.00 88.44 83 THR A C 1
ATOM 643 O O . THR A 1 83 ? 10.199 2.924 -3.741 1.00 88.44 83 THR A O 1
ATOM 646 N N . ALA A 1 84 ? 12.117 2.915 -4.911 1.00 88.88 84 ALA A N 1
ATOM 647 C CA . ALA A 1 84 ? 12.961 3.383 -3.817 1.00 88.88 84 ALA A CA 1
ATOM 648 C C . ALA A 1 84 ? 12.608 4.814 -3.389 1.00 88.88 84 ALA A C 1
ATOM 650 O O . ALA A 1 84 ? 12.457 5.062 -2.198 1.00 88.88 84 ALA A O 1
ATOM 651 N N . VAL A 1 85 ? 12.403 5.737 -4.337 1.00 92.06 85 VAL A N 1
ATOM 652 C CA . VAL A 1 85 ? 11.987 7.119 -4.033 1.00 92.06 85 VAL A CA 1
ATOM 653 C C . VAL A 1 85 ? 10.648 7.137 -3.291 1.00 92.06 85 VAL A C 1
ATOM 655 O O . VAL A 1 85 ? 10.508 7.817 -2.274 1.00 92.06 85 VAL A O 1
ATOM 658 N N . PHE A 1 86 ? 9.682 6.334 -3.740 1.00 89.75 86 PHE A N 1
ATOM 659 C CA . PHE A 1 86 ? 8.396 6.194 -3.058 1.00 89.75 86 PHE A CA 1
ATOM 660 C C . PHE A 1 86 ? 8.539 5.601 -1.645 1.00 89.75 86 PHE A C 1
ATOM 662 O O . PHE A 1 86 ? 7.972 6.123 -0.683 1.00 89.75 86 PHE A O 1
ATOM 669 N N . ALA A 1 87 ? 9.342 4.543 -1.495 1.00 90.50 87 ALA A N 1
ATOM 670 C CA . ALA A 1 87 ? 9.593 3.892 -0.210 1.00 90.50 87 ALA A CA 1
ATOM 671 C C . ALA A 1 87 ? 10.318 4.808 0.790 1.00 90.50 87 ALA A C 1
ATOM 673 O O . ALA A 1 87 ? 10.013 4.766 1.984 1.00 90.50 87 ALA A O 1
ATOM 674 N N . VAL A 1 88 ? 11.227 5.670 0.319 1.00 95.19 88 VAL A N 1
ATOM 675 C CA . VAL A 1 88 ? 11.868 6.706 1.143 1.00 95.19 88 VAL A CA 1
ATOM 676 C C . VAL A 1 88 ? 10.821 7.686 1.666 1.00 95.19 88 VAL A C 1
ATOM 678 O O . VAL A 1 88 ? 10.827 7.983 2.856 1.00 95.19 88 VAL A O 1
ATOM 681 N N . GLY A 1 89 ? 9.878 8.124 0.826 1.00 93.62 89 GLY A N 1
ATOM 682 C CA . GLY A 1 89 ? 8.774 8.990 1.250 1.00 93.62 89 GLY A CA 1
ATOM 683 C C . GLY A 1 89 ? 7.903 8.362 2.345 1.00 93.62 89 GLY A C 1
ATOM 684 O O . GLY A 1 89 ? 7.647 9.000 3.365 1.00 93.62 89 GLY A O 1
ATOM 685 N N . ILE A 1 90 ? 7.507 7.093 2.183 1.00 94.00 90 ILE A N 1
ATOM 686 C CA . ILE A 1 90 ? 6.736 6.357 3.205 1.00 94.00 90 ILE A CA 1
ATOM 687 C C . ILE A 1 90 ? 7.534 6.209 4.502 1.00 94.00 90 ILE A C 1
ATOM 68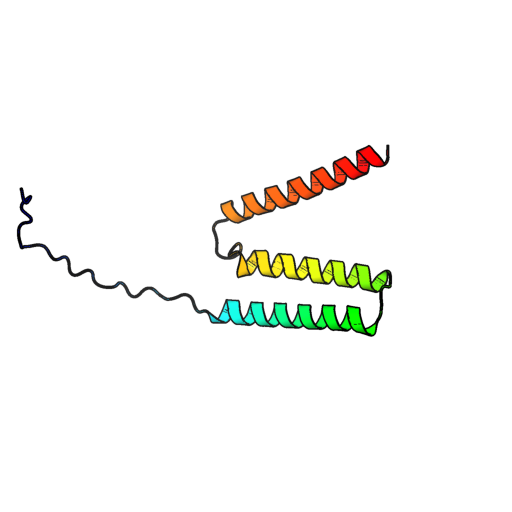9 O O . ILE A 1 90 ? 7.006 6.453 5.590 1.00 94.00 90 ILE A O 1
ATOM 693 N N . THR A 1 91 ? 8.806 5.821 4.395 1.00 96.38 91 THR A N 1
ATOM 694 C CA . THR A 1 91 ? 9.698 5.672 5.551 1.00 96.38 91 THR A CA 1
ATOM 695 C C . THR A 1 91 ? 9.815 6.992 6.303 1.00 96.38 91 THR A C 1
ATOM 697 O O . THR A 1 91 ? 9.606 7.031 7.512 1.00 96.38 91 THR A O 1
ATOM 700 N N . LEU A 1 92 ? 10.064 8.090 5.588 1.00 97.62 92 LEU A N 1
ATOM 701 C CA . LEU A 1 92 ? 10.204 9.417 6.172 1.00 97.62 92 LEU A CA 1
ATOM 702 C C . LEU A 1 92 ? 8.910 9.881 6.855 1.00 97.62 92 LEU A C 1
ATOM 704 O O . LEU A 1 92 ? 8.957 10.323 7.999 1.00 97.62 92 LEU A O 1
ATOM 708 N N . ALA A 1 93 ? 7.752 9.724 6.206 1.00 95.94 93 ALA A N 1
ATOM 709 C CA . ALA A 1 93 ? 6.458 10.071 6.797 1.00 95.94 93 ALA A CA 1
ATOM 710 C C . ALA A 1 93 ? 6.180 9.281 8.090 1.00 95.94 93 ALA A C 1
ATOM 712 O O . ALA A 1 93 ? 5.697 9.836 9.081 1.00 95.94 93 ALA A O 1
ATOM 713 N N . THR A 1 94 ? 6.538 7.994 8.100 1.00 95.62 94 THR A N 1
ATOM 714 C CA . THR A 1 94 ? 6.394 7.121 9.272 1.00 95.62 94 THR A CA 1
ATOM 715 C C . THR A 1 94 ? 7.322 7.564 10.403 1.00 95.62 94 THR A C 1
ATOM 717 O O . THR A 1 94 ? 6.873 7.713 11.538 1.00 95.62 94 THR A O 1
ATOM 720 N N . LEU A 1 95 ? 8.592 7.847 10.096 1.00 96.94 95 LEU A N 1
ATOM 721 C CA . LEU A 1 95 ? 9.572 8.326 11.073 1.00 96.94 95 LEU A CA 1
ATOM 722 C C . LEU A 1 95 ? 9.163 9.664 11.690 1.00 96.94 95 LEU A C 1
ATOM 724 O O . LEU A 1 95 ? 9.220 9.803 12.907 1.00 96.94 95 LEU A O 1
ATOM 728 N N . ILE A 1 96 ? 8.700 10.620 10.879 1.00 96.94 96 ILE A N 1
ATOM 729 C CA . ILE A 1 96 ? 8.206 11.912 11.373 1.00 96.94 96 ILE A CA 1
ATOM 730 C C . ILE A 1 96 ? 7.002 11.700 12.294 1.00 96.94 96 ILE A C 1
ATOM 732 O O . ILE A 1 96 ? 6.951 12.277 13.376 1.00 96.94 96 ILE A O 1
ATOM 736 N N . THR A 1 97 ? 6.058 10.837 11.911 1.00 95.75 97 THR A N 1
ATOM 737 C CA . THR A 1 97 ? 4.882 10.533 12.742 1.00 95.75 97 THR A CA 1
ATOM 738 C C . THR A 1 97 ? 5.290 9.944 14.094 1.00 95.75 97 THR A C 1
ATOM 740 O O . THR A 1 97 ? 4.774 10.369 15.126 1.00 95.75 97 THR A O 1
ATOM 743 N N . ILE A 1 98 ? 6.239 9.002 14.109 1.00 96.12 98 ILE A N 1
ATOM 744 C CA . ILE A 1 98 ? 6.762 8.403 15.345 1.00 96.12 98 ILE A CA 1
ATOM 745 C C . ILE A 1 98 ? 7.490 9.454 16.189 1.00 96.12 98 ILE A C 1
ATOM 747 O O . ILE A 1 98 ? 7.223 9.555 17.383 1.00 96.12 98 ILE A O 1
ATOM 751 N N . ALA A 1 99 ? 8.360 10.263 15.582 1.00 96.19 99 ALA A N 1
ATOM 752 C CA . ALA A 1 99 ? 9.113 11.306 16.274 1.00 96.19 99 ALA A CA 1
ATOM 753 C C . ALA A 1 99 ? 8.189 12.348 16.922 1.00 96.19 99 ALA A C 1
ATOM 755 O O . ALA A 1 99 ? 8.359 12.681 18.092 1.00 96.19 99 ALA A O 1
ATOM 756 N N . LEU A 1 100 ? 7.166 12.810 16.195 1.00 96.44 100 LEU A N 1
ATOM 757 C CA . LEU A 1 100 ? 6.161 13.739 16.718 1.00 96.44 100 LEU A CA 1
ATOM 758 C C . LEU A 1 100 ? 5.354 13.121 17.861 1.00 96.44 100 LEU A C 1
ATOM 760 O O . LEU A 1 100 ? 5.138 13.770 18.881 1.00 96.44 100 LEU A O 1
ATOM 764 N N . ARG A 1 101 ? 4.919 11.862 17.715 1.00 95.75 101 ARG A N 1
ATOM 765 C CA . ARG A 1 101 ? 4.214 11.147 18.787 1.00 95.75 101 ARG A CA 1
ATOM 766 C C . ARG A 1 101 ? 5.083 10.976 20.027 1.00 95.75 101 ARG A C 1
ATOM 768 O O . ARG A 1 101 ? 4.553 11.119 21.118 1.00 95.75 101 ARG A O 1
ATOM 775 N N . PHE A 1 102 ? 6.373 10.695 19.860 1.00 95.50 102 PHE A N 1
ATOM 776 C CA . PHE A 1 102 ? 7.326 10.544 20.957 1.00 95.50 102 PHE A CA 1
ATOM 777 C C . PHE A 1 102 ? 7.557 11.867 21.696 1.00 95.50 102 PHE A C 1
ATOM 779 O O . PHE A 1 102 ? 7.436 11.901 22.914 1.00 95.50 102 PHE A O 1
ATOM 786 N N . ILE A 1 103 ? 7.798 12.962 20.965 1.00 95.56 103 ILE A N 1
ATOM 787 C CA . ILE A 1 103 ? 7.970 14.308 21.541 1.00 95.56 103 ILE A CA 1
ATOM 788 C C . ILE A 1 103 ? 6.718 14.759 22.296 1.00 95.56 103 ILE A C 1
ATOM 790 O O . ILE A 1 103 ? 6.831 15.347 23.357 1.00 95.56 103 ILE A O 1
ATOM 794 N N . ASN A 1 104 ? 5.524 14.479 21.769 1.00 92.19 104 ASN A N 1
ATOM 795 C CA . ASN A 1 104 ? 4.268 14.858 22.418 1.00 92.19 104 ASN A CA 1
ATOM 796 C C . ASN A 1 104 ? 3.898 13.960 23.619 1.00 92.19 104 ASN A C 1
ATOM 798 O O . ASN A 1 104 ? 2.937 14.263 24.322 1.00 92.19 104 ASN A O 1
ATOM 802 N N . LEU A 1 105 ? 4.573 12.822 23.807 1.00 80.94 105 LEU A N 1
ATOM 803 C CA . LEU A 1 105 ? 4.360 11.920 24.948 1.00 80.94 105 LEU A CA 1
ATOM 804 C C . LEU A 1 105 ? 5.360 12.143 26.092 1.00 80.94 105 LEU A C 1
ATOM 806 O O . LEU A 1 105 ? 5.106 11.643 27.187 1.00 80.94 105 LEU A O 1
ATOM 810 N N . ALA A 1 106 ? 6.485 12.806 25.816 1.00 69.62 106 ALA A N 1
ATOM 811 C CA . ALA A 1 106 ? 7.544 13.132 26.770 1.00 69.62 106 ALA A CA 1
ATOM 812 C C . ALA A 1 106 ? 7.250 14.453 27.494 1.00 69.62 106 ALA A C 1
ATOM 814 O O . ALA A 1 106 ? 7.582 14.528 28.698 1.00 69.62 106 ALA A O 1
#